Protein AF-A0A0F9MG26-F1 (afdb_monomer_lite)

Secondary structure (DSSP, 8-state):
---PPP--PPPHHHHHHHHHTT-BHHHHHHHHTT-HHHHH-HHHHHHHHTSHHHHHHHHTTSEEE-TTSBEEE--S-------

pLDDT: mean 83.84, std 18.81, range [40.25, 97.06]

Radius of gyration: 15.59 Å; chains: 1; bounding box: 49×37×38 Å

Structure (mmCIF, N/CA/C/O backbone):
data_AF-A0A0F9MG26-F1
#
_entry.id   AF-A0A0F9MG26-F1
#
loop_
_atom_site.group_PDB
_atom_site.id
_atom_site.type_symbol
_atom_site.label_atom_id
_atom_site.label_alt_id
_atom_site.label_comp_id
_atom_site.label_asym_id
_atom_site.label_entity_id
_atom_site.label_seq_id
_atom_site.pdbx_PDB_ins_code
_atom_site.Cartn_x
_atom_site.Cartn_y
_atom_site.Cartn_z
_atom_site.occupancy
_atom_site.B_iso_or_equiv
_atom_site.auth_seq_id
_atom_site.auth_comp_id
_atom_site.auth_asym_id
_atom_site.auth_atom_id
_atom_site.pdbx_PDB_model_num
ATOM 1 N N . SER A 1 1 ? 9.385 25.667 -29.879 1.00 51.75 1 SER A N 1
ATOM 2 C CA . SER A 1 1 ? 10.069 24.507 -29.289 1.00 51.75 1 SER A CA 1
ATOM 3 C C . SER A 1 1 ? 9.054 23.723 -28.502 1.00 51.75 1 SER A C 1
ATOM 5 O O . SER A 1 1 ? 8.442 24.271 -27.598 1.00 51.75 1 SER A O 1
ATOM 7 N N . GLU A 1 2 ? 8.785 22.516 -28.970 1.00 40.25 2 GLU A N 1
ATOM 8 C CA . GLU A 1 2 ? 7.776 21.601 -28.451 1.00 40.25 2 GLU A CA 1
ATOM 9 C C . GLU A 1 2 ? 8.240 21.053 -27.095 1.00 40.25 2 GLU A C 1
ATOM 11 O O . GLU A 1 2 ? 9.337 20.506 -26.984 1.00 40.25 2 GLU A O 1
ATOM 16 N N . SER A 1 3 ? 7.448 21.267 -26.046 1.00 45.91 3 SER A N 1
ATOM 17 C CA . SER A 1 3 ? 7.713 20.718 -24.717 1.00 45.91 3 SER A CA 1
ATOM 18 C C . SER A 1 3 ? 7.191 19.285 -24.671 1.00 45.91 3 SER A C 1
ATOM 20 O O . SER A 1 3 ? 6.009 19.060 -24.426 1.00 45.91 3 SER A O 1
ATOM 22 N N . THR A 1 4 ? 8.057 18.305 -24.916 1.00 47.75 4 THR A N 1
ATOM 23 C CA . THR A 1 4 ? 7.769 16.895 -24.616 1.00 47.75 4 THR A CA 1
ATOM 24 C C . THR A 1 4 ? 7.472 16.736 -23.119 1.00 47.75 4 THR A C 1
ATOM 26 O O . THR A 1 4 ? 8.317 17.138 -22.312 1.00 47.75 4 THR A O 1
ATOM 29 N N . PRO A 1 5 ? 6.329 16.152 -22.702 1.00 49.19 5 PRO A N 1
ATOM 30 C CA . PRO A 1 5 ? 6.127 15.808 -21.303 1.00 49.19 5 PRO A CA 1
ATOM 31 C C . PRO A 1 5 ? 7.151 14.735 -20.932 1.00 49.19 5 PRO A C 1
ATOM 33 O O . PRO A 1 5 ? 7.225 13.687 -21.572 1.00 49.19 5 PRO A O 1
ATOM 36 N N . ALA A 1 6 ? 7.974 15.013 -19.920 1.00 49.62 6 ALA A N 1
ATOM 37 C CA . ALA A 1 6 ? 8.842 14.013 -19.324 1.00 49.62 6 ALA A CA 1
ATOM 38 C C . ALA A 1 6 ? 7.978 12.805 -18.940 1.00 49.62 6 ALA A C 1
ATOM 40 O O . ALA A 1 6 ? 7.032 12.950 -18.166 1.00 49.62 6 ALA A O 1
ATOM 41 N N . THR A 1 7 ? 8.274 11.636 -19.507 1.00 46.56 7 THR A N 1
ATOM 42 C CA . THR A 1 7 ? 7.650 10.366 -19.137 1.00 46.56 7 THR A CA 1
ATOM 43 C C . THR A 1 7 ? 7.934 10.126 -17.656 1.00 46.56 7 THR A C 1
ATOM 45 O O . THR A 1 7 ? 9.000 9.636 -17.287 1.00 46.56 7 THR A O 1
ATOM 48 N N . GLY A 1 8 ? 7.016 10.572 -16.797 1.00 45.03 8 GLY A N 1
ATOM 49 C CA . GLY A 1 8 ? 7.099 10.427 -15.354 1.00 45.03 8 GLY A CA 1
ATOM 50 C C . GLY A 1 8 ? 7.064 8.947 -15.021 1.00 45.03 8 GLY A C 1
ATOM 51 O O . GLY A 1 8 ? 6.017 8.314 -15.134 1.00 45.03 8 GLY A O 1
ATOM 52 N N . GLY A 1 9 ? 8.217 8.379 -14.668 1.00 56.19 9 GLY A N 1
ATOM 53 C CA . GLY A 1 9 ? 8.281 7.008 -14.185 1.00 56.19 9 GLY A CA 1
ATOM 54 C C . GLY A 1 9 ? 7.386 6.878 -12.958 1.00 56.19 9 GLY A C 1
ATOM 55 O O . GLY A 1 9 ? 7.607 7.562 -11.961 1.00 56.19 9 GLY A O 1
ATOM 56 N N . THR A 1 10 ? 6.360 6.033 -13.047 1.00 68.06 10 THR A N 1
ATOM 57 C CA . THR A 1 10 ? 5.492 5.690 -11.919 1.00 68.06 10 THR A CA 1
ATOM 58 C C . THR A 1 10 ? 6.369 5.177 -10.779 1.00 68.06 10 THR A C 1
ATOM 60 O O . THR A 1 10 ? 7.151 4.242 -10.974 1.00 68.06 10 THR A O 1
ATOM 63 N N . SER A 1 11 ? 6.299 5.809 -9.605 1.00 89.25 11 SER A N 1
ATOM 64 C CA . SER A 1 11 ? 7.105 5.375 -8.463 1.00 89.25 11 SER A CA 1
ATOM 65 C C . SER A 1 11 ? 6.704 3.956 -8.036 1.00 89.25 11 SER A C 1
ATOM 67 O O . SER A 1 11 ? 5.587 3.509 -8.304 1.00 89.25 11 SER A O 1
ATOM 69 N N . ALA A 1 12 ? 7.586 3.234 -7.336 1.00 92.00 12 ALA A N 1
ATOM 70 C CA . ALA A 1 12 ? 7.242 1.917 -6.788 1.00 92.00 12 ALA A CA 1
ATOM 71 C C . ALA A 1 12 ? 6.006 1.990 -5.867 1.00 92.00 12 ALA A C 1
ATOM 73 O O . ALA A 1 12 ? 5.189 1.071 -5.850 1.00 92.00 12 ALA A O 1
ATOM 74 N N . ALA A 1 13 ? 5.833 3.110 -5.156 1.00 91.88 13 ALA A N 1
ATOM 75 C CA . ALA A 1 13 ? 4.673 3.371 -4.312 1.00 91.88 13 ALA A CA 1
ATOM 76 C C . ALA A 1 13 ? 3.386 3.583 -5.126 1.00 91.88 13 ALA A C 1
ATOM 78 O O . ALA A 1 13 ? 2.353 3.021 -4.771 1.00 91.88 13 ALA A O 1
ATOM 79 N N . ASP A 1 14 ? 3.441 4.335 -6.229 1.00 91.38 14 ASP A N 1
ATOM 80 C CA . ASP A 1 14 ? 2.286 4.515 -7.120 1.00 91.38 14 ASP A CA 1
ATOM 81 C C . ASP A 1 14 ? 1.908 3.193 -7.807 1.00 91.38 14 ASP A C 1
ATOM 83 O O . ASP A 1 14 ? 0.728 2.857 -7.901 1.00 91.38 14 ASP A O 1
ATOM 87 N N . HIS A 1 15 ? 2.905 2.395 -8.208 1.00 93.94 15 HIS A N 1
ATOM 88 C CA . HIS A 1 15 ? 2.715 1.042 -8.743 1.00 93.94 15 HIS A CA 1
ATOM 89 C C . HIS A 1 15 ? 2.045 0.116 -7.721 1.00 93.94 15 HIS A C 1
ATOM 91 O O . HIS A 1 15 ? 1.081 -0.579 -8.043 1.00 93.94 15 HIS A O 1
ATOM 97 N N . ALA A 1 16 ? 2.504 0.145 -6.467 1.00 95.12 16 ALA A N 1
ATOM 98 C CA . ALA A 1 16 ? 1.888 -0.605 -5.378 1.00 95.12 16 ALA A CA 1
ATOM 99 C C . ALA A 1 16 ? 0.446 -0.152 -5.106 1.00 95.12 16 ALA A C 1
ATOM 101 O O . ALA A 1 16 ? -0.440 -0.993 -4.974 1.00 95.12 16 ALA A O 1
ATOM 102 N N . ALA A 1 17 ? 0.194 1.157 -5.050 1.00 93.75 17 ALA A N 1
ATOM 103 C CA . ALA A 1 17 ? -1.135 1.703 -4.794 1.00 93.75 17 ALA A CA 1
ATOM 104 C C . ALA A 1 17 ? -2.127 1.333 -5.908 1.00 93.75 17 ALA A C 1
ATOM 106 O O . ALA A 1 17 ? -3.245 0.918 -5.615 1.00 93.75 17 ALA A O 1
ATOM 107 N N . ALA A 1 18 ? -1.704 1.403 -7.174 1.00 93.12 18 ALA A N 1
ATOM 108 C CA . ALA A 1 18 ? -2.529 0.989 -8.306 1.00 93.12 18 ALA A CA 1
ATOM 109 C C . ALA A 1 18 ? -2.858 -0.513 -8.270 1.00 93.12 18 ALA A C 1
ATOM 111 O O . ALA A 1 18 ? -3.976 -0.909 -8.588 1.00 93.12 18 ALA A O 1
ATOM 112 N N . ASN A 1 19 ? -1.905 -1.359 -7.859 1.00 95.50 19 ASN A N 1
ATOM 113 C CA . ASN A 1 19 ? -2.110 -2.809 -7.795 1.00 95.50 19 ASN A CA 1
ATOM 114 C C . ASN A 1 19 ? -2.923 -3.268 -6.572 1.00 95.50 19 ASN A C 1
ATOM 116 O O . ASN A 1 19 ? -3.467 -4.372 -6.576 1.00 95.50 19 ASN A O 1
ATOM 120 N N . LEU A 1 20 ? -2.990 -2.443 -5.523 1.00 96.12 20 LEU A N 1
ATOM 121 C CA . LEU A 1 20 ? -3.788 -2.719 -4.329 1.00 96.12 20 LEU A CA 1
ATOM 122 C C . LEU A 1 20 ? -5.288 -2.781 -4.651 1.00 96.12 20 LEU A C 1
ATOM 124 O O . LEU A 1 20 ? -6.001 -3.589 -4.062 1.00 96.12 20 LEU A O 1
ATOM 128 N N . VAL A 1 21 ? -5.751 -1.967 -5.602 1.00 95.38 21 VAL A N 1
ATOM 129 C CA . VAL A 1 21 ? -7.158 -1.919 -6.016 1.00 95.38 21 VAL A CA 1
ATOM 130 C C . VAL A 1 21 ? -7.592 -3.257 -6.626 1.00 95.38 21 VAL A C 1
ATOM 132 O O . VAL A 1 21 ? -6.897 -3.846 -7.457 1.00 95.38 21 VAL A O 1
ATOM 135 N N . GLY A 1 22 ? -8.751 -3.758 -6.202 1.00 95.50 22 GLY A N 1
ATOM 136 C CA . GLY A 1 22 ? -9.282 -5.060 -6.603 1.00 95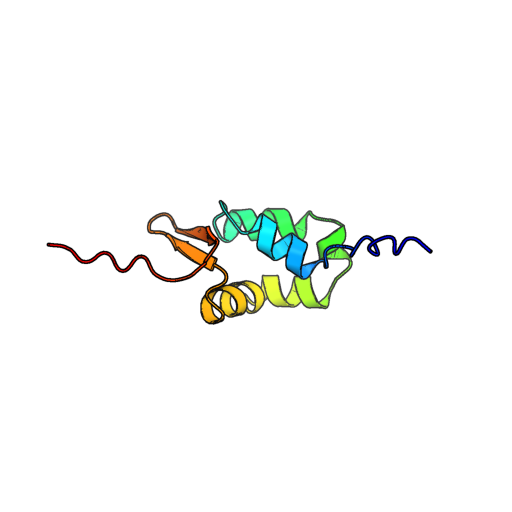.50 22 GLY A CA 1
ATOM 137 C C . GLY A 1 22 ? -8.586 -6.247 -5.931 1.00 95.50 22 GLY A C 1
ATOM 138 O O . GLY A 1 22 ? -8.731 -7.383 -6.390 1.00 95.50 22 GLY A O 1
ATOM 139 N N . LYS A 1 23 ? -7.804 -6.016 -4.868 1.00 96.94 23 LYS A N 1
ATOM 140 C CA . LYS A 1 23 ? -7.182 -7.076 -4.064 1.00 96.94 23 LYS A CA 1
ATOM 141 C C . LYS A 1 23 ? -7.557 -6.948 -2.606 1.00 96.94 23 LYS A C 1
ATOM 143 O O . LYS A 1 23 ? -7.669 -5.850 -2.080 1.00 96.94 23 LYS A O 1
ATOM 148 N N . ASN A 1 24 ? -7.639 -8.084 -1.926 1.00 96.38 24 ASN A N 1
ATOM 149 C CA . ASN A 1 24 ? -7.516 -8.089 -0.475 1.00 96.38 24 ASN A CA 1
ATOM 150 C C . ASN A 1 24 ? -6.042 -8.004 -0.050 1.00 96.38 24 ASN A C 1
ATOM 152 O O . ASN A 1 24 ? -5.114 -8.230 -0.839 1.00 96.38 24 ASN A O 1
ATOM 156 N N . ARG A 1 25 ? -5.806 -7.737 1.237 1.00 94.50 25 ARG A N 1
ATOM 157 C CA . ARG A 1 25 ? -4.447 -7.576 1.781 1.00 94.50 25 ARG A CA 1
ATOM 158 C C . ARG A 1 25 ? -3.539 -8.782 1.524 1.00 94.50 25 ARG A C 1
ATOM 160 O O . ARG A 1 25 ? -2.356 -8.612 1.241 1.00 94.50 25 ARG A O 1
ATOM 167 N N . GLY A 1 26 ? -4.061 -10.003 1.642 1.00 95.44 26 GLY A N 1
ATOM 168 C CA . GLY A 1 26 ? -3.270 -11.222 1.445 1.00 95.44 26 GLY A CA 1
ATOM 169 C C . GLY A 1 26 ? -2.780 -11.365 0.003 1.00 95.44 26 GLY A C 1
ATOM 170 O O . GLY A 1 26 ? -1.608 -11.664 -0.234 1.00 95.44 26 GLY A O 1
ATOM 171 N N . GLN A 1 27 ? -3.664 -11.098 -0.960 1.00 97.06 27 GLN A N 1
ATOM 172 C CA . GLN A 1 27 ? -3.346 -11.104 -2.388 1.00 97.06 27 GLN A CA 1
ATOM 173 C C . GLN A 1 27 ? -2.337 -10.011 -2.745 1.00 97.06 27 GLN A C 1
ATOM 175 O O . GLN A 1 27 ? -1.362 -10.294 -3.444 1.00 97.06 27 GLN A O 1
ATOM 180 N N . PHE A 1 28 ? -2.541 -8.794 -2.235 1.00 97.00 28 PHE A N 1
ATOM 181 C CA . PHE A 1 28 ? -1.612 -7.687 -2.434 1.00 97.00 28 PHE A CA 1
ATOM 182 C C . PHE A 1 28 ? -0.225 -8.009 -1.872 1.00 97.00 28 PHE A C 1
ATOM 184 O O . PHE A 1 28 ? 0.754 -7.915 -2.604 1.00 97.00 28 PHE A O 1
ATOM 191 N N . ASN A 1 29 ? -0.128 -8.484 -0.625 1.00 95.38 29 ASN A N 1
ATOM 192 C CA . ASN A 1 29 ? 1.156 -8.841 -0.019 1.00 95.38 29 ASN A CA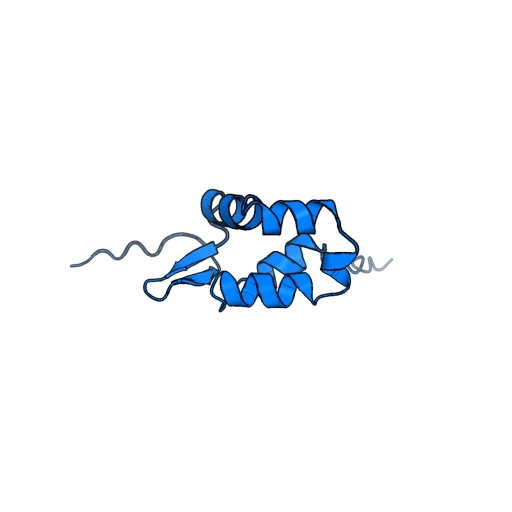 1
ATOM 193 C C . ASN A 1 29 ? 1.879 -9.922 -0.833 1.00 95.38 29 ASN A C 1
ATOM 195 O O . ASN A 1 29 ? 3.062 -9.781 -1.134 1.00 95.38 29 ASN A O 1
ATOM 199 N N . LYS A 1 30 ? 1.171 -10.985 -1.241 1.00 96.00 30 LYS A N 1
ATOM 200 C CA . LYS A 1 30 ? 1.752 -12.058 -2.064 1.00 96.00 30 LYS A CA 1
ATOM 201 C C . LYS A 1 30 ? 2.328 -11.522 -3.377 1.00 96.00 30 LYS A C 1
ATOM 203 O O . LYS A 1 30 ? 3.419 -11.931 -3.768 1.00 96.00 30 LYS A O 1
ATOM 208 N N . TRP A 1 31 ? 1.608 -10.621 -4.044 1.00 96.38 31 TRP A N 1
ATOM 209 C CA . TRP A 1 31 ? 2.078 -9.972 -5.265 1.00 96.38 31 TRP A CA 1
ATOM 210 C C . TRP A 1 31 ? 3.263 -9.033 -4.999 1.00 96.38 31 TRP A C 1
ATOM 212 O O . TRP A 1 31 ? 4.296 -9.162 -5.652 1.00 96.38 31 TRP A O 1
ATOM 222 N N . ALA A 1 32 ? 3.165 -8.156 -3.999 1.00 95.00 32 ALA A N 1
ATOM 223 C CA . ALA A 1 32 ? 4.188 -7.167 -3.666 1.00 95.00 32 ALA A CA 1
ATOM 224 C C . ALA A 1 32 ? 5.531 -7.821 -3.301 1.00 95.00 32 ALA A C 1
ATOM 226 O O . ALA A 1 32 ? 6.593 -7.353 -3.705 1.00 95.00 32 ALA A O 1
ATOM 227 N N . PHE A 1 33 ? 5.498 -8.957 -2.595 1.00 93.12 33 PHE A N 1
ATOM 228 C CA . PHE A 1 33 ? 6.701 -9.735 -2.300 1.00 93.12 33 PHE A CA 1
ATOM 229 C C . PHE A 1 33 ? 7.249 -10.502 -3.501 1.00 93.12 33 PHE A C 1
ATOM 231 O O . PHE A 1 33 ? 8.372 -10.991 -3.408 1.00 93.12 33 PHE A O 1
ATOM 238 N N . ALA A 1 34 ? 6.515 -10.637 -4.605 1.00 95.56 34 ALA A N 1
ATOM 239 C CA . ALA A 1 34 ? 6.987 -11.242 -5.852 1.00 95.56 34 ALA A CA 1
ATOM 240 C C . ALA A 1 34 ? 7.460 -10.196 -6.880 1.00 95.56 34 ALA A C 1
ATOM 242 O O . ALA A 1 34 ? 8.280 -10.525 -7.738 1.00 9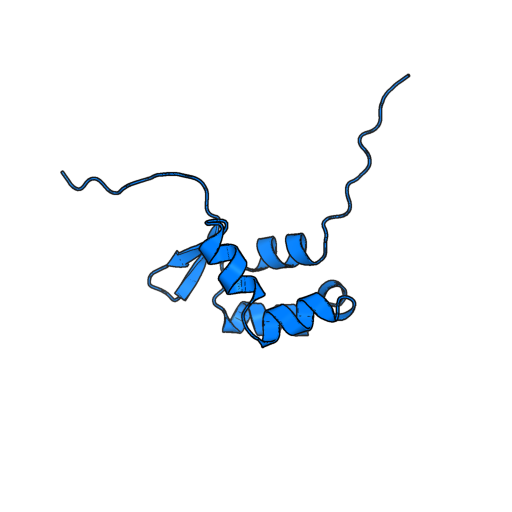5.56 34 ALA A O 1
ATOM 243 N N . ASP A 1 35 ? 6.985 -8.954 -6.778 1.00 95.19 35 ASP A N 1
ATOM 244 C CA . ASP A 1 35 ? 7.248 -7.890 -7.743 1.00 95.19 35 ASP A CA 1
ATOM 245 C C . ASP A 1 35 ? 8.702 -7.354 -7.655 1.00 95.19 35 ASP A C 1
ATOM 247 O O . ASP A 1 35 ? 9.151 -6.929 -6.584 1.00 95.19 35 ASP A O 1
ATOM 251 N N . PRO A 1 36 ? 9.478 -7.360 -8.761 1.00 94.00 36 PRO A N 1
ATOM 252 C CA . PRO A 1 36 ? 10.866 -6.895 -8.763 1.00 94.00 36 PRO A CA 1
ATOM 253 C C . PRO A 1 36 ? 11.049 -5.397 -8.495 1.00 94.00 36 PRO A C 1
ATOM 255 O O . PRO A 1 36 ? 12.110 -5.010 -8.004 1.00 94.00 36 PRO A O 1
ATOM 258 N N . LEU A 1 37 ? 10.074 -4.554 -8.845 1.00 92.81 37 LEU A N 1
ATOM 259 C CA . LEU A 1 37 ? 10.138 -3.112 -8.615 1.00 92.81 37 LEU A CA 1
ATOM 260 C C . LEU A 1 37 ? 9.952 -2.819 -7.126 1.00 92.81 37 LEU A C 1
ATOM 262 O O . LEU A 1 37 ? 10.765 -2.107 -6.543 1.00 92.81 37 LEU A O 1
ATOM 266 N N . ILE A 1 38 ? 8.963 -3.459 -6.499 1.00 94.19 38 ILE A N 1
ATOM 267 C CA . ILE A 1 38 ? 8.746 -3.364 -5.051 1.00 94.19 38 ILE A CA 1
ATOM 268 C C . ILE A 1 38 ? 9.941 -3.939 -4.283 1.00 94.19 38 ILE A C 1
ATOM 270 O O . ILE A 1 38 ? 10.411 -3.327 -3.334 1.00 94.19 38 ILE A O 1
ATOM 274 N N . ARG A 1 39 ? 10.502 -5.076 -4.718 1.00 92.88 39 ARG A N 1
ATOM 275 C CA . ARG A 1 39 ? 11.688 -5.698 -4.091 1.00 92.88 39 ARG A CA 1
ATOM 276 C C . ARG A 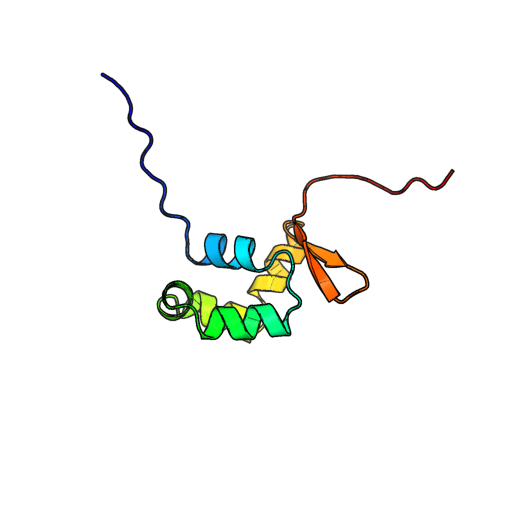1 39 ? 12.931 -4.819 -4.053 1.00 92.88 39 ARG A C 1
ATOM 278 O O . ARG A 1 39 ? 13.743 -4.974 -3.145 1.00 92.88 39 ARG A O 1
ATOM 285 N N . LYS A 1 40 ? 13.109 -3.941 -5.040 1.00 93.56 40 LYS A N 1
ATOM 286 C CA . LYS A 1 40 ? 14.243 -3.005 -5.075 1.00 93.56 40 LYS A CA 1
ATOM 287 C C . LYS A 1 40 ? 14.071 -1.852 -4.086 1.00 93.56 40 LYS A C 1
ATOM 289 O O . LYS A 1 40 ? 15.069 -1.258 -3.690 1.00 93.56 40 LYS A O 1
ATOM 294 N N . ASP A 1 41 ? 12.839 -1.567 -3.674 1.00 93.75 41 ASP A N 1
ATOM 295 C CA . ASP A 1 41 ? 12.515 -0.545 -2.687 1.00 93.75 41 ASP A CA 1
ATOM 296 C C . ASP A 1 41 ? 12.326 -1.184 -1.301 1.00 93.75 41 ASP A C 1
ATOM 298 O O . ASP A 1 41 ? 11.243 -1.620 -0.901 1.00 93.75 41 ASP A O 1
ATOM 302 N N . THR A 1 42 ? 13.422 -1.267 -0.547 1.00 93.12 42 THR A N 1
ATOM 303 C CA . THR A 1 42 ? 13.431 -1.885 0.787 1.00 93.12 42 THR A CA 1
ATOM 304 C C . THR A 1 42 ? 12.585 -1.116 1.803 1.00 93.12 42 THR A C 1
ATOM 306 O O . THR A 1 42 ? 12.032 -1.727 2.722 1.00 93.12 42 THR A O 1
ATOM 309 N N . ALA A 1 43 ? 12.445 0.204 1.641 1.00 94.06 43 ALA A N 1
ATOM 310 C CA . ALA A 1 43 ? 11.602 1.029 2.498 1.00 94.06 43 ALA A CA 1
ATOM 311 C C . ALA A 1 43 ? 10.120 0.721 2.255 1.00 94.06 43 ALA A C 1
ATOM 313 O O . ALA A 1 43 ? 9.374 0.511 3.213 1.00 94.06 43 ALA A O 1
ATOM 314 N N . LEU A 1 44 ? 9.718 0.603 0.987 1.00 94.62 44 LEU A N 1
ATOM 315 C CA . LEU A 1 44 ? 8.365 0.205 0.611 1.00 94.62 44 LEU A CA 1
ATOM 316 C C . LEU A 1 44 ? 8.048 -1.239 1.021 1.00 94.62 44 LEU A C 1
ATOM 318 O O . LEU A 1 44 ? 6.975 -1.510 1.552 1.00 94.62 44 LEU A O 1
ATOM 322 N N . GLN A 1 45 ? 8.979 -2.184 0.859 1.00 93.88 45 GLN A N 1
ATOM 323 C CA . GLN A 1 45 ? 8.765 -3.546 1.367 1.00 93.88 45 GLN A CA 1
ATOM 324 C C . GLN A 1 45 ? 8.527 -3.579 2.876 1.00 93.88 45 GLN A C 1
ATOM 326 O O . GLN A 1 45 ? 7.660 -4.317 3.358 1.00 93.88 45 GLN A O 1
ATOM 331 N N . ARG A 1 46 ? 9.289 -2.783 3.632 1.00 95.38 46 ARG A N 1
ATOM 332 C CA . ARG A 1 46 ? 9.111 -2.674 5.078 1.00 95.38 46 ARG A CA 1
ATOM 333 C C . ARG A 1 46 ? 7.745 -2.085 5.420 1.00 95.38 46 ARG A C 1
ATOM 335 O O . ARG A 1 46 ? 7.074 -2.654 6.277 1.00 95.38 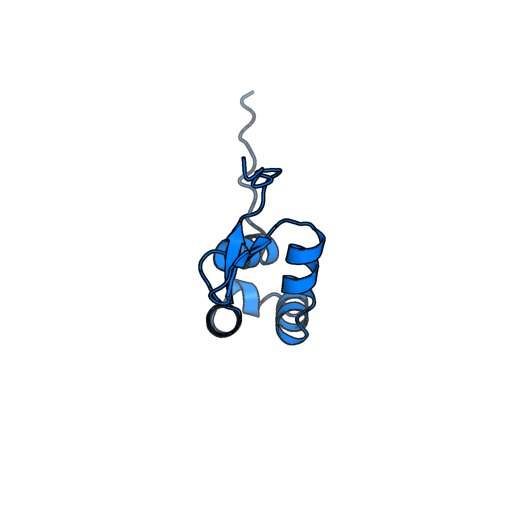46 ARG A O 1
ATOM 342 N N . SER A 1 47 ? 7.323 -1.032 4.717 1.00 96.06 47 SER A N 1
ATOM 343 C CA . SER A 1 47 ? 6.029 -0.382 4.954 1.00 96.06 47 SER A CA 1
ATOM 344 C C . SER A 1 47 ? 4.823 -1.251 4.557 1.00 96.06 47 SER A C 1
ATOM 346 O O . SER A 1 47 ? 3.739 -1.159 5.134 1.00 96.06 47 SER A O 1
ATOM 348 N N . ILE A 1 48 ? 4.992 -2.146 3.582 1.00 94.81 48 ILE A N 1
ATOM 349 C CA . ILE A 1 48 ? 3.993 -3.170 3.246 1.00 94.81 48 ILE A CA 1
ATOM 350 C C . ILE A 1 48 ? 3.934 -4.240 4.346 1.00 94.81 48 ILE A C 1
ATOM 352 O O . ILE A 1 48 ? 2.849 -4.650 4.761 1.00 94.81 48 ILE A O 1
ATOM 356 N N . THR A 1 49 ? 5.090 -4.669 4.858 1.00 93.25 49 THR A N 1
ATOM 357 C CA . THR A 1 49 ? 5.191 -5.712 5.894 1.00 93.25 49 THR A CA 1
ATOM 358 C C . THR A 1 49 ? 4.583 -5.272 7.226 1.00 93.25 49 THR A C 1
ATOM 360 O O . THR A 1 49 ? 3.843 -6.032 7.853 1.00 93.25 49 THR A O 1
ATOM 363 N N . ASP A 1 50 ? 4.869 -4.044 7.662 1.00 93.62 50 ASP A N 1
ATOM 364 C CA . ASP A 1 50 ? 4.352 -3.483 8.916 1.00 93.62 50 ASP A CA 1
ATOM 365 C C . ASP A 1 50 ? 2.944 -2.869 8.782 1.00 93.62 50 ASP A C 1
ATOM 367 O O . ASP A 1 50 ? 2.378 -2.401 9.770 1.00 93.62 50 ASP A O 1
ATOM 371 N N . LYS A 1 51 ? 2.350 -2.946 7.579 1.00 92.69 51 LYS A N 1
ATOM 372 C CA . LYS A 1 51 ? 1.012 -2.449 7.207 1.00 92.69 51 LYS A CA 1
ATOM 373 C C . LYS A 1 51 ? 0.896 -0.923 7.142 1.00 92.69 51 LYS A C 1
ATOM 375 O O . LYS A 1 51 ? -0.191 -0.427 6.843 1.00 92.69 51 LYS A O 1
ATOM 380 N N . SER A 1 52 ? 1.973 -0.175 7.388 1.00 96.00 52 SER A N 1
ATOM 381 C CA . SER A 1 52 ? 1.943 1.291 7.360 1.00 96.00 52 SER A CA 1
ATOM 382 C C . SER A 1 52 ? 1.565 1.835 5.982 1.00 96.00 52 SER A C 1
ATOM 384 O O . SER A 1 52 ? 0.809 2.798 5.910 1.00 96.00 52 SER A O 1
ATOM 386 N N . PHE A 1 53 ? 1.970 1.166 4.896 1.00 96.00 53 PHE A N 1
ATOM 387 C CA . PHE A 1 53 ? 1.630 1.570 3.530 1.00 96.00 53 PHE A CA 1
ATOM 388 C C . PHE A 1 53 ? 0.115 1.613 3.287 1.00 96.00 53 PHE A C 1
ATOM 390 O O . PHE A 1 53 ? -0.430 2.655 2.929 1.00 96.00 53 PHE A O 1
ATOM 397 N N . ILE A 1 54 ? -0.580 0.495 3.529 1.00 95.31 54 ILE A N 1
ATOM 398 C CA . ILE A 1 54 ? -2.035 0.397 3.329 1.00 95.31 54 ILE A CA 1
ATOM 399 C C . ILE A 1 54 ? -2.766 1.345 4.284 1.00 95.31 54 ILE A C 1
ATOM 401 O O . ILE A 1 54 ? -3.679 2.049 3.861 1.00 95.31 54 ILE A O 1
ATOM 405 N N . ASN A 1 55 ? -2.328 1.430 5.545 1.00 95.69 55 ASN A N 1
ATOM 406 C CA . ASN A 1 55 ? -2.918 2.347 6.521 1.00 95.69 55 ASN A CA 1
ATOM 407 C C . ASN A 1 55 ? -2.819 3.808 6.065 1.00 95.69 55 ASN A C 1
ATOM 409 O O . ASN A 1 55 ? -3.790 4.548 6.196 1.00 95.69 55 ASN A O 1
ATOM 413 N N . SER A 1 56 ? -1.684 4.223 5.495 1.00 95.00 56 SER A N 1
ATOM 414 C CA . SER A 1 56 ? -1.541 5.566 4.934 1.00 95.00 56 SER A CA 1
ATOM 415 C C . SER A 1 56 ? -2.483 5.797 3.753 1.00 95.00 56 SER A C 1
ATOM 417 O O . SER A 1 56 ? -3.067 6.870 3.658 1.00 95.00 56 SER A O 1
ATOM 419 N N . LEU A 1 57 ? -2.687 4.813 2.872 1.00 93.88 57 LEU A N 1
ATOM 420 C CA . LEU A 1 57 ? -3.629 4.955 1.755 1.00 93.88 57 LEU A CA 1
ATOM 421 C C . LEU A 1 57 ? -5.085 5.080 2.229 1.00 93.88 57 LEU A C 1
ATOM 423 O O . LEU A 1 57 ? -5.819 5.904 1.685 1.00 93.88 57 LEU A O 1
ATOM 427 N N . LEU A 1 58 ? -5.472 4.324 3.261 1.00 92.81 58 LEU A N 1
ATOM 428 C CA . LEU A 1 58 ? -6.787 4.423 3.904 1.00 92.81 58 LEU A CA 1
ATOM 429 C C . LEU A 1 58 ? -6.982 5.789 4.580 1.00 92.81 58 LEU A C 1
ATOM 431 O O . LEU A 1 58 ? -7.985 6.457 4.354 1.00 92.81 58 LEU A O 1
ATOM 435 N N . GLN A 1 59 ? -6.002 6.241 5.369 1.00 93.38 59 GLN A N 1
ATOM 436 C CA . GLN A 1 59 ? -6.051 7.537 6.062 1.00 93.38 59 GLN A CA 1
ATOM 437 C C . GLN A 1 59 ? -6.109 8.724 5.098 1.00 93.38 59 GLN A C 1
ATOM 439 O O . GLN A 1 59 ? -6.761 9.723 5.385 1.00 93.38 59 GLN A O 1
ATOM 444 N N . LEU A 1 60 ? -5.430 8.617 3.955 1.00 91.00 60 LEU A N 1
ATOM 445 C CA . LEU A 1 60 ? -5.458 9.627 2.899 1.00 91.00 60 LEU A CA 1
ATOM 446 C C . LEU A 1 60 ? -6.717 9.537 2.020 1.00 91.00 60 LEU A C 1
ATOM 448 O O . LEU A 1 60 ? -6.834 10.316 1.077 1.00 91.00 60 LEU A O 1
ATOM 452 N N . GLY A 1 61 ? -7.616 8.576 2.267 1.00 91.06 61 GLY A N 1
ATOM 453 C CA . GLY A 1 61 ? -8.810 8.346 1.449 1.00 91.06 61 GLY A CA 1
ATOM 454 C C . GLY A 1 61 ? -8.501 7.929 0.008 1.00 91.06 61 GLY A C 1
ATOM 455 O O . GLY A 1 61 ? -9.353 8.053 -0.866 1.00 91.06 61 GLY A O 1
ATOM 456 N N . LYS A 1 62 ? -7.277 7.457 -0.265 1.00 90.12 62 LYS A N 1
ATOM 457 C CA . LYS A 1 62 ? -6.861 6.997 -1.599 1.00 90.12 62 LYS A CA 1
ATOM 458 C C . LYS A 1 62 ? -7.445 5.633 -1.942 1.00 90.12 62 LYS A C 1
ATOM 460 O O . LYS A 1 62 ? -7.597 5.317 -3.119 1.00 90.12 62 LYS A O 1
ATOM 465 N N . VAL A 1 63 ? -7.737 4.832 -0.921 1.00 93.31 63 VAL A N 1
ATOM 466 C CA . VAL A 1 63 ? -8.450 3.559 -1.033 1.00 93.31 63 VAL A CA 1
ATOM 467 C C . VAL A 1 63 ? -9.400 3.388 0.147 1.00 93.31 63 VAL A C 1
ATOM 469 O O . VAL A 1 63 ? -9.216 4.025 1.184 1.00 93.31 63 VAL A O 1
ATOM 472 N N . PHE A 1 64 ? -10.371 2.495 0.008 1.00 94.12 64 PHE A N 1
ATOM 473 C CA . PHE A 1 64 ? -11.198 1.986 1.104 1.00 94.12 64 PHE A CA 1
ATOM 474 C C . PHE A 1 64 ? -11.334 0.466 0.983 1.00 94.12 64 PHE A C 1
ATOM 476 O O . PHE A 1 64 ? -11.150 -0.079 -0.102 1.00 94.12 64 PHE A O 1
ATOM 483 N N . GLU A 1 65 ? -11.601 -0.219 2.091 1.00 94.31 65 GLU A N 1
ATOM 484 C CA . GLU A 1 65 ? -11.869 -1.662 2.113 1.00 94.31 65 GLU A CA 1
ATOM 485 C C . GLU A 1 65 ? -13.388 -1.880 2.045 1.00 94.31 65 GLU A C 1
ATOM 487 O O . GLU A 1 65 ? -14.128 -1.243 2.798 1.00 94.31 65 GLU A O 1
ATOM 492 N N . ASP A 1 66 ? -13.860 -2.716 1.120 1.00 92.00 66 ASP A N 1
ATOM 493 C CA . ASP A 1 66 ? -15.276 -3.081 1.012 1.00 92.00 66 ASP A CA 1
ATOM 494 C C . ASP A 1 66 ? -15.672 -4.208 1.989 1.00 92.00 66 ASP A C 1
ATOM 496 O O . ASP A 1 66 ? -14.861 -4.708 2.770 1.00 92.00 66 ASP A O 1
ATOM 500 N N . GLY A 1 67 ? -16.947 -4.613 1.961 1.00 91.00 67 GLY A N 1
ATOM 501 C CA . GLY A 1 67 ? -17.476 -5.664 2.838 1.00 91.00 67 GLY A CA 1
ATOM 502 C C . GLY A 1 67 ? -16.854 -7.053 2.627 1.00 91.00 67 GLY A C 1
ATOM 503 O O . GLY A 1 67 ? -16.970 -7.899 3.513 1.00 91.00 67 GLY A O 1
ATOM 504 N N . ASP A 1 68 ? -16.170 -7.276 1.502 1.00 93.44 68 ASP A N 1
ATOM 505 C CA . ASP A 1 68 ? -15.470 -8.520 1.163 1.00 93.44 68 ASP A CA 1
ATOM 506 C C . ASP A 1 68 ? -13.965 -8.457 1.497 1.00 93.44 68 ASP A C 1
ATOM 508 O O . ASP A 1 68 ? -13.210 -9.405 1.242 1.00 93.44 68 ASP A O 1
ATOM 512 N N . GLY A 1 69 ? -13.500 -7.349 2.085 1.00 92.94 69 GLY A N 1
ATOM 513 C CA . GLY A 1 69 ? -12.095 -7.140 2.426 1.00 92.94 69 GLY A CA 1
ATOM 514 C C . GLY A 1 69 ? -11.219 -6.792 1.218 1.00 92.94 69 GLY A C 1
ATOM 515 O O . GLY A 1 69 ? -9.998 -6.987 1.270 1.00 92.94 69 GLY A O 1
ATOM 516 N N . VAL A 1 70 ? -11.820 -6.344 0.111 1.00 96.12 70 VAL A N 1
ATOM 517 C CA . VAL A 1 70 ? -11.129 -5.941 -1.118 1.00 96.12 70 VAL A CA 1
ATOM 518 C C . VAL A 1 70 ? -10.968 -4.422 -1.136 1.00 96.12 70 VAL A C 1
ATOM 520 O O . VAL A 1 70 ? -11.889 -3.670 -0.829 1.00 96.12 70 VAL A O 1
ATOM 523 N N . PHE A 1 71 ? -9.772 -3.948 -1.487 1.00 95.38 71 PHE A N 1
ATOM 524 C CA . PHE A 1 71 ? -9.505 -2.516 -1.570 1.00 95.38 71 PHE A CA 1
ATOM 525 C C . PHE A 1 71 ? -10.024 -1.931 -2.883 1.00 95.38 71 PHE A C 1
ATOM 527 O O . PHE A 1 71 ? -9.742 -2.452 -3.961 1.00 95.38 71 PHE A O 1
ATOM 534 N N . GLN A 1 72 ? -10.722 -0.806 -2.795 1.00 95.19 72 GLN A N 1
ATOM 535 C CA . GLN A 1 72 ? -11.260 -0.044 -3.918 1.00 95.19 72 GLN A CA 1
ATOM 536 C C . GLN A 1 72 ? -10.576 1.326 -3.996 1.00 95.19 72 GLN A C 1
ATOM 538 O O . GLN A 1 72 ? -10.106 1.844 -2.983 1.00 95.19 72 GLN A O 1
ATOM 543 N N . SER A 1 73 ? -10.494 1.925 -5.187 1.00 91.81 73 SER A N 1
ATOM 544 C CA . SER A 1 73 ? -9.940 3.277 -5.363 1.00 91.81 73 SER A CA 1
ATOM 545 C C . SER A 1 73 ? -10.851 4.342 -4.749 1.00 91.81 73 SER A C 1
ATOM 547 O O . SER A 1 73 ? -12.062 4.288 -4.948 1.00 91.81 73 SER A O 1
ATOM 549 N N . GLY A 1 74 ? -10.282 5.342 -4.075 1.00 78.44 74 GLY A N 1
ATOM 550 C CA . GLY A 1 74 ? -11.033 6.464 -3.502 1.00 78.44 74 GLY A CA 1
ATOM 551 C C . GLY A 1 74 ? -10.994 7.754 -4.339 1.00 78.44 74 GLY A C 1
ATOM 552 O O . GLY A 1 74 ? -9.935 8.140 -4.835 1.00 78.44 74 GLY A O 1
ATOM 553 N N . ALA A 1 75 ? -12.151 8.427 -4.456 1.00 64.62 75 ALA A N 1
ATOM 554 C CA . ALA A 1 75 ? -12.358 9.857 -4.761 1.00 64.62 75 ALA A CA 1
ATOM 555 C C . ALA A 1 75 ? -13.778 10.282 -4.269 1.00 64.62 75 ALA A C 1
ATOM 557 O O . ALA A 1 75 ? -14.586 9.400 -3.986 1.00 64.62 75 ALA A O 1
ATOM 558 N N . PRO A 1 76 ? -14.077 11.585 -4.066 1.00 46.09 76 PRO A N 1
ATOM 559 C CA . PRO A 1 76 ? -14.934 12.080 -2.986 1.00 46.09 76 PRO A CA 1
ATOM 560 C C . PRO A 1 76 ? -16.430 11.820 -3.195 1.00 46.09 76 PRO A C 1
ATOM 562 O O . PRO A 1 76 ? -16.970 12.131 -4.248 1.00 46.09 76 PRO A O 1
ATOM 565 N N . GLY A 1 77 ? -17.090 11.375 -2.123 1.00 53.09 77 GLY A N 1
ATOM 566 C CA . GLY A 1 77 ? -18.506 11.632 -1.866 1.00 53.09 77 GLY A CA 1
ATOM 567 C C . GLY A 1 77 ? -19.501 10.982 -2.821 1.00 53.09 77 GLY A C 1
ATOM 568 O O . GLY A 1 77 ? -20.085 11.664 -3.651 1.00 53.09 77 GLY A O 1
ATOM 569 N N . GLU A 1 78 ? -19.828 9.718 -2.579 1.00 47.66 78 GLU A N 1
ATOM 570 C CA . GLU A 1 78 ? -21.238 9.335 -2.624 1.00 47.66 78 GLU A CA 1
ATOM 571 C C . GLU A 1 78 ? -21.601 8.840 -1.226 1.00 47.66 78 GLU A C 1
ATOM 573 O O . GLU A 1 78 ? -21.465 7.674 -0.861 1.00 47.66 78 GLU A O 1
ATOM 578 N N . GLU A 1 79 ? -21.939 9.818 -0.388 1.00 48.75 79 GLU A N 1
ATOM 579 C CA . GLU A 1 79 ? -22.795 9.600 0.764 1.00 48.75 79 GLU A CA 1
ATOM 580 C C . GLU A 1 79 ? -24.044 8.889 0.232 1.00 48.75 79 GLU A C 1
ATOM 582 O O . GLU A 1 79 ? -24.800 9.458 -0.552 1.00 48.75 79 GLU A O 1
ATOM 587 N N . VAL A 1 80 ? -24.239 7.624 0.602 1.00 51.19 80 VAL A N 1
ATOM 588 C CA . VAL A 1 80 ? -25.537 6.964 0.460 1.00 51.19 80 VAL A CA 1
ATOM 589 C C . VAL A 1 80 ? -26.517 7.688 1.383 1.00 51.19 80 VAL A C 1
ATOM 591 O O . VAL A 1 80 ? -26.733 7.284 2.524 1.00 51.19 80 VAL A O 1
ATOM 594 N N . THR A 1 81 ? -27.099 8.788 0.909 1.00 47.41 81 THR A N 1
ATOM 595 C CA . THR A 1 81 ? -28.366 9.282 1.441 1.00 47.41 81 THR A CA 1
ATOM 596 C C . THR A 1 81 ? -29.409 8.220 1.119 1.00 47.41 81 THR A C 1
ATOM 598 O O . THR A 1 81 ? -29.855 8.095 -0.020 1.00 47.41 81 THR A O 1
ATOM 601 N N . ALA A 1 82 ? -29.742 7.398 2.110 1.00 45.59 82 ALA A N 1
ATOM 602 C CA . ALA A 1 82 ? -30.958 6.605 2.072 1.00 45.59 82 ALA A CA 1
ATOM 603 C C . ALA A 1 82 ? -32.148 7.574 2.211 1.00 45.59 82 ALA A C 1
ATOM 605 O O . ALA A 1 82 ? -32.291 8.201 3.263 1.00 45.59 82 ALA A O 1
ATOM 606 N N . GLU A 1 83 ? -32.942 7.732 1.147 1.00 46.34 83 GLU A N 1
ATOM 607 C CA . GLU A 1 83 ? -34.330 8.222 1.237 1.00 46.34 83 GLU A CA 1
ATOM 608 C C . GLU A 1 83 ? -35.262 7.113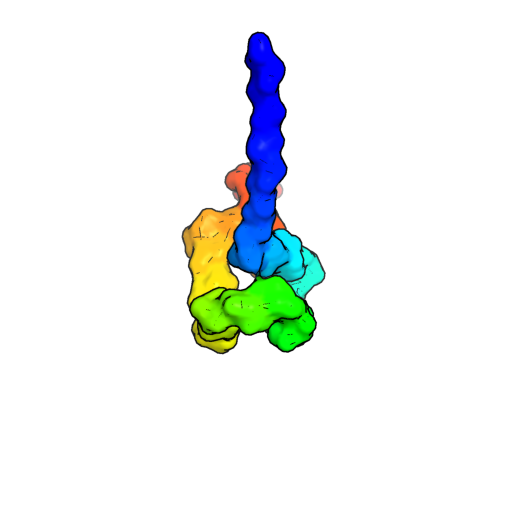 1.743 1.00 46.34 83 GLU A C 1
ATOM 610 O O . GLU A 1 83 ? -35.059 5.937 1.352 1.00 46.34 83 GLU A O 1
#

Sequence (83 aa):
SESTPATGGTSAADHAAANLVGKNRGQFNKWAFADPLIRKDTALQRSITDKSFINSLLQLGKVFEDGDGVFQSGAPGEEVTAE

Organism: NCBI:txid412755

Foldseek 3Di:
DDDDPDPPPQQPLNVLLVVQAQDALVVSLVVLVVDPRSVVVPVSNVCSVVVVSVVVCVVVQQWDQDPVRGIHGGDDDDPPPDD